Protein AF-A0A932G6D6-F1 (afdb_monomer)

Sequence (101 aa):
MIELLDPAMRVWRSRVAEHRESARPIPGLQQWTWRMTGGTHDQVRVEAGKVIWSAWHASPHLAGGATEQSFADFLDSGPPFSGVGEDVLASLLDAVLAQVG

Radius of gyration: 14.2 Å; Cα contacts (8 Å, |Δi|>4): 136; chains: 1; bounding box: 26×38×40 Å

Secondary structure (DSSP, 8-state):
------HHHHHHHHHHHHHTT------S--EEEEEEETTEEEEEEEETTEEEEEEEESSTT--PPEEEEEHHHHHHH--SSTT--HHHHHHHHHHHHHHH-

Solvent-accessible surface area (backbone atoms only — not comparable to full-atom values): 6152 Å² total; per-residue (Å²): 134,80,77,82,67,52,69,47,58,52,54,49,55,53,47,59,65,63,45,77,78,62,65,77,68,83,90,79,81,56,68,50,75,52,66,84,58,98,57,31,34,38,33,39,34,57,48,101,71,31,38,39,37,32,37,48,41,80,48,88,86,48,75,45,65,74,47,80,39,44,50,69,52,40,73,73,74,43,76,96,58,90,81,65,52,53,68,57,51,52,53,50,48,53,55,50,48,31,72,77,102

pLDDT: mean 70.02, std 13.54, range [37.72, 88.5]

Structure (mmCIF, N/CA/C/O backbone):
data_AF-A0A932G6D6-F1
#
_entry.id   AF-A0A932G6D6-F1
#
loop_
_atom_site.group_PDB
_atom_site.id
_atom_site.type_symbol
_atom_site.label_atom_id
_atom_site.label_alt_id
_atom_site.label_comp_id
_atom_site.label_asym_id
_atom_site.label_entity_id
_atom_site.label_seq_id
_atom_site.pdbx_PDB_ins_code
_atom_site.Cartn_x
_atom_site.Cartn_y
_atom_site.Cartn_z
_atom_site.occupancy
_atom_site.B_iso_or_equiv
_atom_site.auth_seq_id
_atom_site.auth_comp_id
_atom_site.auth_asym_id
_atom_site.auth_atom_id
_atom_site.pdbx_PDB_model_num
ATOM 1 N N . MET A 1 1 ? -9.228 -27.229 -3.787 1.00 37.72 1 MET A N 1
ATOM 2 C CA . MET A 1 1 ? -8.281 -26.454 -4.611 1.00 37.72 1 MET A CA 1
ATOM 3 C C . MET A 1 1 ? -7.759 -25.347 -3.715 1.00 37.72 1 MET A C 1
ATOM 5 O O . MET A 1 1 ? -8.512 -24.437 -3.411 1.00 37.72 1 MET A O 1
ATOM 9 N N . ILE A 1 2 ? -6.577 -25.532 -3.126 1.00 47.16 2 ILE A N 1
ATOM 10 C CA . ILE A 1 2 ? -5.986 -24.547 -2.211 1.00 47.16 2 ILE A CA 1
ATOM 11 C C . ILE A 1 2 ? -5.287 -23.537 -3.113 1.00 47.16 2 ILE A C 1
ATOM 13 O O . ILE A 1 2 ? -4.288 -23.883 -3.740 1.00 47.16 2 ILE A O 1
ATOM 17 N N . GLU A 1 3 ? -5.862 -22.343 -3.253 1.00 52.34 3 GLU A N 1
ATOM 18 C CA . GLU A 1 3 ? -5.202 -21.241 -3.949 1.00 52.34 3 GLU A CA 1
ATOM 19 C C . GLU A 1 3 ? -3.869 -20.974 -3.250 1.00 52.34 3 GLU A C 1
ATOM 21 O O . GLU A 1 3 ? -3.813 -20.701 -2.048 1.00 52.34 3 GLU A O 1
ATOM 26 N N . LEU A 1 4 ? -2.780 -21.153 -3.995 1.00 56.34 4 LEU A N 1
ATOM 27 C CA . LEU A 1 4 ? -1.420 -20.920 -3.536 1.00 56.34 4 LEU A CA 1
ATOM 28 C C . LEU A 1 4 ? -1.224 -19.404 -3.433 1.00 56.34 4 LEU A C 1
ATOM 30 O O . LEU A 1 4 ? -0.618 -18.787 -4.297 1.00 56.34 4 LEU A O 1
ATOM 34 N N . LEU A 1 5 ? -1.789 -18.800 -2.386 1.00 60.88 5 LEU A N 1
ATOM 35 C CA . LEU A 1 5 ? -1.560 -17.399 -2.057 1.00 60.88 5 LEU A CA 1
ATOM 36 C C . LEU A 1 5 ? -0.056 -17.178 -1.910 1.00 60.88 5 LEU A C 1
ATOM 38 O O . LEU A 1 5 ? 0.612 -17.929 -1.173 1.00 60.88 5 LEU A O 1
ATOM 42 N N . ASP A 1 6 ? 0.440 -16.149 -2.594 1.00 69.50 6 ASP A N 1
ATOM 43 C CA . ASP A 1 6 ? 1.802 -15.649 -2.481 1.00 69.50 6 ASP A CA 1
ATOM 44 C C . ASP A 1 6 ? 2.185 -15.512 -0.996 1.00 69.50 6 ASP A C 1
ATOM 46 O O . ASP A 1 6 ? 1.349 -15.104 -0.178 1.00 69.50 6 ASP A O 1
ATOM 50 N N . PRO A 1 7 ? 3.425 -15.853 -0.605 1.00 68.75 7 PRO A N 1
ATOM 51 C CA . PRO A 1 7 ? 3.863 -15.777 0.792 1.00 68.75 7 PRO A CA 1
ATOM 52 C C . PRO A 1 7 ? 3.623 -14.381 1.394 1.00 68.75 7 PRO A C 1
ATOM 54 O O . PRO A 1 7 ? 3.070 -14.276 2.490 1.00 68.75 7 PRO A O 1
ATOM 57 N N . ALA A 1 8 ? 3.851 -13.329 0.602 1.00 67.88 8 ALA A N 1
ATOM 58 C CA . ALA A 1 8 ? 3.556 -11.946 0.962 1.00 67.88 8 ALA A CA 1
ATOM 59 C C . ALA A 1 8 ? 2.077 -11.713 1.325 1.00 67.88 8 ALA A C 1
ATOM 61 O O . ALA A 1 8 ? 1.780 -11.085 2.339 1.00 67.88 8 ALA A O 1
ATOM 62 N N . MET A 1 9 ? 1.138 -12.271 0.553 1.00 70.75 9 MET A N 1
ATOM 63 C CA . MET A 1 9 ? -0.301 -12.143 0.818 1.00 70.75 9 MET A CA 1
ATOM 64 C C . MET A 1 9 ? -0.735 -12.898 2.077 1.00 70.75 9 MET A C 1
ATOM 66 O O . MET A 1 9 ? -1.648 -12.459 2.779 1.00 70.75 9 MET A O 1
ATOM 70 N N . ARG A 1 10 ? -0.075 -14.018 2.402 1.00 73.88 10 ARG A N 1
ATOM 71 C CA . ARG A 1 10 ? -0.321 -14.737 3.661 1.00 73.88 10 ARG A CA 1
ATOM 72 C C . ARG A 1 10 ? 0.138 -13.939 4.872 1.00 73.88 10 ARG A C 1
ATOM 74 O O . ARG A 1 10 ? -0.631 -13.803 5.819 1.00 73.88 10 ARG A O 1
ATOM 81 N N . VAL A 1 11 ? 1.355 -13.399 4.832 1.00 71.25 11 VAL A N 1
ATOM 82 C CA . VAL A 1 11 ? 1.893 -12.555 5.910 1.00 71.25 11 VAL A CA 1
ATOM 83 C C . VAL A 1 11 ? 1.027 -11.314 6.099 1.00 71.25 11 VAL A C 1
ATOM 85 O O . VAL A 1 11 ? 0.677 -10.969 7.227 1.00 71.25 11 VAL A O 1
ATOM 88 N N . TRP A 1 12 ? 0.627 -10.686 4.993 1.00 76.62 12 TRP A N 1
ATOM 89 C CA . TRP A 1 12 ? -0.251 -9.526 5.005 1.00 76.62 12 TRP A CA 1
ATOM 90 C C . TRP A 1 12 ? -1.596 -9.833 5.679 1.00 76.62 12 TRP A C 1
ATOM 92 O O . TRP A 1 12 ? -1.957 -9.149 6.633 1.00 76.62 12 TRP A O 1
ATOM 102 N N . ARG A 1 13 ? -2.287 -10.917 5.294 1.00 73.44 13 ARG A N 1
ATOM 103 C CA . ARG A 1 13 ? -3.562 -11.307 5.929 1.00 73.44 13 ARG A CA 1
ATOM 104 C C . ARG A 1 13 ? -3.436 -11.573 7.429 1.00 73.44 13 ARG A C 1
ATOM 106 O O . ARG A 1 13 ? -4.297 -11.132 8.187 1.00 73.44 13 ARG A O 1
ATOM 113 N N . SER A 1 14 ? -2.388 -12.277 7.861 1.00 73.44 14 SER A N 1
ATOM 114 C CA . SER A 1 14 ? -2.160 -12.537 9.289 1.00 73.44 14 SER A CA 1
ATOM 115 C C . SER A 1 14 ? -1.953 -11.240 10.069 1.00 73.44 14 SER A C 1
ATOM 117 O O . SER A 1 14 ? -2.590 -11.033 11.097 1.00 73.44 14 SER A O 1
ATOM 119 N N . ARG A 1 15 ? -1.145 -10.317 9.538 1.00 70.19 15 ARG A N 1
ATOM 120 C CA . ARG A 1 15 ? -0.876 -9.036 10.198 1.00 70.19 15 ARG A CA 1
ATOM 121 C C . ARG A 1 15 ? -2.079 -8.102 10.236 1.00 70.19 15 ARG A C 1
ATOM 123 O O . ARG A 1 15 ? -2.247 -7.413 11.233 1.00 70.19 15 ARG A O 1
ATOM 130 N N . VAL A 1 16 ? -2.924 -8.078 9.199 1.00 68.31 16 VAL A N 1
ATOM 131 C CA . VAL A 1 16 ? -4.189 -7.312 9.218 1.00 68.31 16 VAL A CA 1
ATOM 132 C C . VAL A 1 16 ? -5.075 -7.792 10.373 1.00 68.31 16 VAL A C 1
ATOM 134 O O . VAL A 1 16 ? -5.693 -6.979 11.059 1.00 68.31 16 VAL A O 1
ATOM 137 N N . ALA A 1 17 ? -5.114 -9.108 10.612 1.00 66.81 17 ALA A N 1
ATOM 138 C CA . ALA A 1 17 ? -5.865 -9.688 11.719 1.00 66.81 17 ALA A CA 1
ATOM 139 C C . ALA A 1 17 ? -5.260 -9.328 13.089 1.00 66.81 17 ALA A C 1
ATOM 141 O O . ALA A 1 17 ? -6.009 -8.936 13.979 1.00 66.81 17 ALA A O 1
ATOM 142 N N . GLU A 1 18 ? -3.932 -9.402 13.246 1.00 63.59 18 GLU A N 1
ATOM 143 C CA . GLU A 1 18 ? -3.232 -9.086 14.505 1.00 63.59 18 GLU A CA 1
ATOM 144 C C . GLU A 1 18 ? -3.265 -7.587 14.860 1.00 63.59 18 GLU A C 1
ATOM 146 O O . GLU A 1 18 ? -3.458 -7.216 16.017 1.00 63.59 18 GLU A O 1
ATOM 151 N N . HIS A 1 19 ? -3.113 -6.695 13.879 1.00 54.06 19 HIS A N 1
ATOM 152 C CA . HIS A 1 19 ? -3.045 -5.253 14.139 1.00 54.06 19 HIS A CA 1
ATOM 153 C C . HIS A 1 19 ? -4.384 -4.592 14.459 1.00 54.06 19 HIS A C 1
ATOM 155 O O . HIS A 1 19 ? -4.394 -3.468 14.968 1.00 54.06 19 HIS A O 1
ATOM 161 N N . ARG A 1 20 ? -5.513 -5.264 14.205 1.00 52.06 20 ARG A N 1
ATOM 162 C CA . ARG A 1 20 ? -6.844 -4.762 14.578 1.00 52.06 20 ARG A CA 1
ATOM 163 C C . ARG A 1 20 ? -6.946 -4.439 16.079 1.00 52.06 20 ARG A C 1
ATOM 165 O O . ARG A 1 20 ? -7.827 -3.683 16.478 1.00 52.06 20 ARG A O 1
ATOM 172 N N . GLU A 1 21 ? -6.040 -4.976 16.896 1.00 46.69 21 GLU A N 1
ATOM 173 C CA . GLU A 1 21 ? -6.035 -4.834 18.351 1.00 46.69 21 GLU A CA 1
ATOM 174 C C . GLU A 1 21 ? -4.981 -3.849 18.894 1.00 46.69 21 GLU A C 1
ATOM 176 O O . GLU A 1 21 ? -4.945 -3.602 20.100 1.00 46.69 21 GLU A O 1
ATOM 181 N N . SER A 1 22 ? -4.121 -3.244 18.065 1.00 39.06 22 SER A N 1
ATOM 182 C CA . SER A 1 22 ? -3.087 -2.311 18.546 1.00 39.06 22 SER A CA 1
ATOM 183 C C . SER A 1 22 ? -2.583 -1.373 17.448 1.00 39.06 22 SER A C 1
ATOM 185 O O . SER A 1 22 ? -1.779 -1.769 16.606 1.00 39.06 22 SER A O 1
ATOM 187 N N . ALA A 1 23 ? -2.984 -0.101 17.489 1.00 38.72 23 ALA A N 1
ATOM 188 C CA . ALA A 1 23 ? -2.333 0.946 16.705 1.00 38.72 23 ALA A CA 1
ATOM 189 C C . ALA A 1 23 ? -2.253 2.258 17.502 1.00 38.72 23 ALA A C 1
ATOM 191 O O . ALA A 1 23 ? -3.253 2.766 18.008 1.00 38.72 23 ALA A O 1
ATOM 192 N N . ARG A 1 24 ? -1.035 2.799 17.624 1.00 37.88 24 ARG A N 1
ATOM 193 C CA . ARG A 1 24 ? -0.767 4.210 17.939 1.00 37.88 24 ARG A CA 1
ATOM 194 C C . ARG A 1 24 ? 0.147 4.778 16.840 1.00 37.88 24 ARG A C 1
ATOM 196 O O . ARG A 1 24 ? 1.067 4.071 16.434 1.00 37.88 24 ARG A O 1
ATOM 203 N N . PRO A 1 25 ? -0.069 6.021 16.379 1.00 41.03 25 PRO A N 1
ATOM 204 C CA . P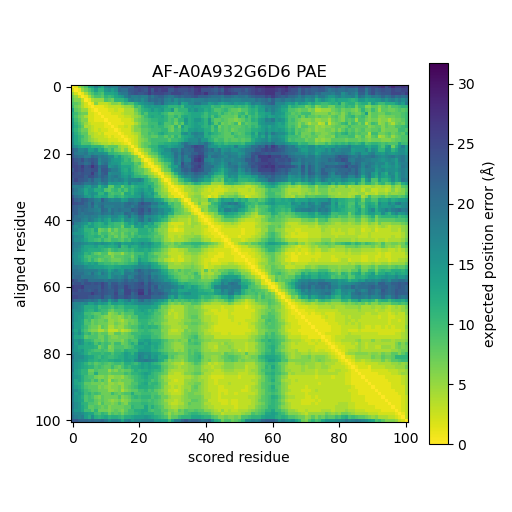RO A 1 25 ? 0.548 6.543 15.155 1.00 41.03 25 PRO A CA 1
ATOM 205 C C . PRO A 1 25 ? 2.009 7.006 15.300 1.00 41.03 25 PRO A C 1
ATOM 207 O O . PRO A 1 25 ? 2.399 7.547 16.336 1.00 41.03 25 PRO A O 1
ATOM 210 N N . ILE A 1 26 ? 2.775 6.904 14.201 1.00 42.88 26 ILE A N 1
ATOM 211 C CA . ILE A 1 26 ? 4.040 7.629 13.962 1.00 42.88 26 ILE A CA 1
ATOM 212 C C . ILE A 1 26 ? 3.884 8.503 12.698 1.00 42.88 26 ILE A C 1
ATOM 214 O O . ILE A 1 26 ? 3.639 7.959 11.621 1.00 42.88 26 ILE A O 1
ATOM 218 N N . PRO A 1 27 ? 4.031 9.840 12.777 1.00 40.44 27 PRO A N 1
ATOM 219 C CA . PRO A 1 27 ? 3.947 10.718 11.609 1.00 40.44 27 PRO A CA 1
ATOM 220 C C . PRO A 1 27 ? 5.302 10.947 10.915 1.00 40.44 27 PRO A C 1
ATOM 222 O O . PRO A 1 27 ? 6.300 11.238 11.573 1.00 40.44 27 PRO A O 1
ATOM 225 N N . GLY A 1 28 ? 5.302 10.928 9.574 1.00 50.31 28 GLY A N 1
ATOM 226 C CA . GLY A 1 28 ? 6.365 11.523 8.749 1.00 50.31 28 GLY A CA 1
ATOM 227 C C . GLY A 1 28 ? 6.767 10.710 7.515 1.00 50.31 28 GLY A C 1
ATOM 228 O O . GLY A 1 28 ? 7.741 9.975 7.570 1.00 50.31 28 GLY A O 1
ATOM 229 N N . LEU A 1 29 ? 6.023 10.884 6.414 1.00 54.72 29 LEU A N 1
ATOM 230 C CA . LEU A 1 29 ? 6.294 10.431 5.036 1.00 54.72 29 LEU A CA 1
ATOM 231 C C . LEU A 1 29 ? 6.843 8.996 4.886 1.00 54.72 29 LEU A C 1
ATOM 233 O O . LEU A 1 29 ? 8.048 8.761 4.843 1.00 54.72 29 LEU A O 1
ATOM 237 N N . GLN A 1 30 ? 5.941 8.031 4.722 1.00 71.56 30 GLN A N 1
ATOM 238 C CA . GLN A 1 30 ? 6.319 6.634 4.536 1.00 71.56 30 GLN A CA 1
ATOM 239 C C . GLN A 1 30 ? 6.317 6.289 3.041 1.00 71.56 30 GLN A C 1
ATOM 241 O O . GLN A 1 30 ? 5.262 6.188 2.411 1.00 71.56 30 GLN A O 1
ATOM 246 N N . GLN A 1 31 ? 7.520 6.178 2.474 1.00 76.25 31 GLN A N 1
ATOM 247 C CA . GLN A 1 31 ? 7.773 5.818 1.081 1.00 76.25 31 GLN A CA 1
ATOM 248 C C . GLN A 1 31 ? 8.710 4.611 1.028 1.00 76.25 31 GLN A C 1
ATOM 250 O O . GLN A 1 31 ? 9.748 4.600 1.687 1.00 76.25 31 GLN A O 1
ATOM 255 N N . TRP A 1 32 ? 8.383 3.637 0.184 1.00 79.25 32 TRP A N 1
ATOM 256 C CA . TRP A 1 32 ? 9.223 2.478 -0.089 1.00 79.25 32 TRP A CA 1
ATOM 257 C C . TRP A 1 32 ? 9.436 2.340 -1.582 1.00 79.25 32 TRP A C 1
ATOM 259 O O . TRP A 1 32 ? 8.556 2.662 -2.380 1.00 79.25 32 TRP A O 1
ATOM 269 N N . THR A 1 33 ? 10.601 1.828 -1.949 1.00 75.62 33 THR A N 1
ATOM 270 C CA . THR A 1 33 ? 10.971 1.561 -3.334 1.00 75.62 33 THR A CA 1
ATOM 271 C C . THR A 1 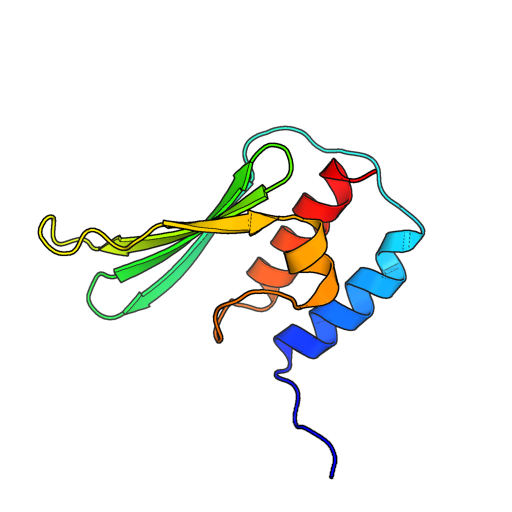33 ? 11.541 0.151 -3.407 1.00 75.62 33 THR A C 1
ATOM 273 O O . THR A 1 33 ? 12.392 -0.211 -2.595 1.00 75.62 33 THR A O 1
ATOM 276 N N . TRP A 1 34 ? 11.064 -0.665 -4.341 1.00 71.25 34 TRP A N 1
ATOM 277 C CA . TRP A 1 34 ? 11.537 -2.033 -4.555 1.00 71.25 34 TRP A CA 1
ATOM 278 C C . TRP A 1 34 ? 11.561 -2.354 -6.050 1.00 71.25 34 TRP A C 1
ATOM 280 O O . TRP A 1 34 ? 11.016 -1.614 -6.857 1.00 71.25 34 TRP A O 1
ATOM 290 N N . ARG A 1 35 ? 12.234 -3.457 -6.403 1.00 61.31 35 ARG A N 1
ATOM 291 C CA . ARG A 1 35 ? 12.553 -3.882 -7.779 1.00 61.31 35 ARG A CA 1
ATOM 292 C C . ARG A 1 35 ? 13.304 -2.832 -8.606 1.00 61.31 35 ARG A C 1
ATOM 294 O O . ARG A 1 35 ? 12.755 -1.836 -9.044 1.00 61.31 35 ARG A O 1
ATOM 301 N N . MET A 1 36 ? 14.560 -3.142 -8.927 1.00 56.72 36 MET A N 1
ATOM 302 C CA . MET A 1 36 ? 15.238 -2.567 -10.090 1.00 56.72 36 MET A CA 1
ATOM 303 C C . MET A 1 36 ? 15.108 -3.549 -11.246 1.00 56.72 36 MET A C 1
ATOM 305 O O . MET A 1 36 ? 15.686 -4.634 -11.209 1.00 56.72 36 MET A O 1
ATOM 309 N N . THR A 1 37 ? 14.372 -3.200 -12.294 1.00 56.12 37 THR A N 1
ATOM 310 C CA . THR A 1 37 ? 14.436 -3.949 -13.558 1.00 56.12 37 THR A CA 1
ATOM 311 C C . THR A 1 37 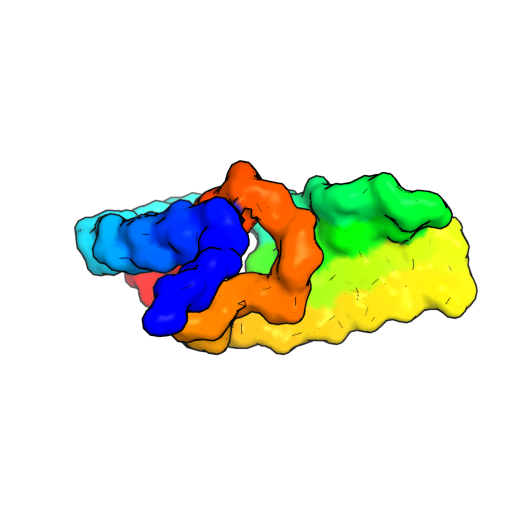? 14.599 -2.967 -14.707 1.00 56.12 37 THR A C 1
ATOM 313 O O . THR A 1 37 ? 13.743 -2.118 -14.938 1.00 56.12 37 THR A O 1
ATOM 316 N N . GLY A 1 38 ?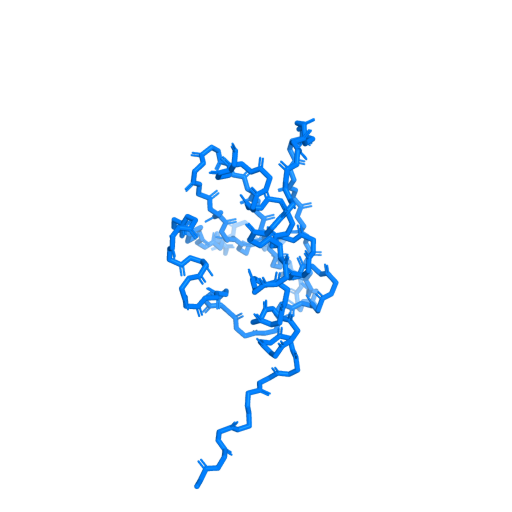 15.745 -3.034 -15.393 1.00 59.22 38 GLY A N 1
ATOM 317 C CA . GLY A 1 38 ? 16.025 -2.212 -16.577 1.00 59.22 38 GLY A CA 1
ATOM 318 C C . GLY A 1 38 ? 16.025 -0.692 -16.349 1.00 59.22 38 GLY A C 1
ATOM 319 O O . GLY A 1 38 ? 15.811 0.051 -17.299 1.00 59.22 38 GLY A O 1
ATOM 320 N N . GLY A 1 39 ? 16.234 -0.218 -15.113 1.00 61.12 39 GLY A N 1
ATOM 321 C CA . GLY A 1 39 ? 16.149 1.210 -14.763 1.00 61.12 39 GLY A CA 1
ATOM 322 C C . GLY A 1 39 ? 14.761 1.679 -14.302 1.00 61.12 39 GLY A C 1
ATOM 323 O O . GLY A 1 39 ? 14.588 2.870 -14.036 1.00 61.12 39 GLY A O 1
ATOM 324 N N . THR A 1 40 ? 13.800 0.761 -14.168 1.00 63.94 40 THR A N 1
ATOM 325 C CA . THR A 1 40 ? 12.513 0.988 -13.492 1.00 63.94 40 THR A CA 1
ATOM 326 C C . THR A 1 40 ? 12.641 0.684 -12.008 1.00 63.94 40 THR A C 1
ATOM 328 O O . THR A 1 40 ? 13.240 -0.332 -11.656 1.00 63.94 40 THR A O 1
ATOM 331 N N . HIS A 1 41 ? 12.060 1.541 -11.178 1.00 72.62 41 HIS A N 1
ATOM 332 C CA . HIS A 1 41 ? 11.895 1.386 -9.742 1.00 72.62 41 HIS A CA 1
ATOM 333 C C . HIS A 1 41 ? 10.401 1.388 -9.420 1.00 72.62 41 HIS A C 1
ATOM 335 O O . HIS A 1 41 ? 9.725 2.365 -9.732 1.00 72.62 41 HIS A O 1
ATOM 341 N N . ASP A 1 42 ? 9.882 0.344 -8.781 1.00 77.06 42 ASP A N 1
ATO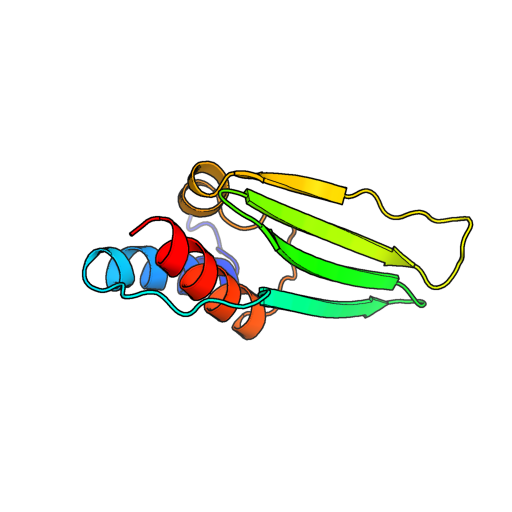M 342 C CA . ASP A 1 42 ? 8.534 0.394 -8.217 1.00 77.06 42 ASP A CA 1
ATOM 343 C C . ASP A 1 42 ? 8.582 1.133 -6.880 1.00 77.06 42 ASP A C 1
ATOM 345 O O . ASP A 1 42 ? 9.494 0.953 -6.075 1.00 77.06 42 ASP A O 1
ATOM 349 N N . GLN A 1 43 ? 7.611 2.001 -6.642 1.00 79.56 43 GLN A N 1
ATOM 350 C CA . GLN A 1 43 ? 7.520 2.844 -5.463 1.00 79.56 43 GLN A CA 1
ATOM 351 C C . GLN A 1 43 ? 6.097 2.814 -4.911 1.00 79.56 43 GLN A C 1
ATOM 353 O O . GLN A 1 43 ? 5.117 2.793 -5.653 1.00 79.56 43 GLN A O 1
ATOM 358 N N . VAL A 1 44 ? 5.984 2.883 -3.590 1.00 83.69 44 VAL A N 1
ATOM 359 C CA . VAL A 1 44 ? 4.730 3.133 -2.888 1.00 83.69 44 VAL A CA 1
ATOM 360 C C . VAL A 1 44 ? 4.941 4.220 -1.857 1.00 83.69 44 VAL A C 1
ATOM 362 O O . VAL A 1 44 ? 5.984 4.281 -1.209 1.00 83.69 44 VAL A O 1
ATOM 365 N N . ARG A 1 45 ? 3.955 5.093 -1.708 1.00 85.31 45 ARG A N 1
ATOM 366 C CA . ARG A 1 45 ? 3.899 6.077 -0.629 1.00 85.31 45 ARG A CA 1
ATOM 367 C C . ARG A 1 45 ? 2.527 6.053 0.010 1.00 85.31 45 ARG A C 1
ATOM 369 O O . ARG A 1 45 ? 1.525 5.839 -0.667 1.00 85.31 45 ARG A O 1
ATOM 376 N N . VAL A 1 46 ? 2.491 6.317 1.303 1.00 84.19 46 VAL A N 1
ATOM 377 C CA . VAL A 1 46 ? 1.241 6.516 2.029 1.00 84.19 46 VAL A CA 1
ATOM 378 C C . VAL A 1 46 ? 1.004 8.013 2.176 1.00 84.19 46 VAL A C 1
ATOM 380 O O . VAL A 1 46 ? 1.853 8.742 2.687 1.00 84.19 46 VAL A O 1
ATOM 383 N N . GLU A 1 47 ? -0.155 8.468 1.719 1.00 80.56 47 GLU A N 1
ATOM 384 C CA . GLU A 1 47 ? -0.652 9.830 1.894 1.00 80.56 47 GLU A CA 1
ATOM 385 C C . GLU A 1 47 ? -2.006 9.788 2.595 1.00 80.56 47 GLU A C 1
ATOM 387 O O . GLU A 1 47 ? -2.690 8.783 2.504 1.00 80.56 47 GLU A O 1
ATOM 392 N N . ALA A 1 48 ? -2.403 10.860 3.283 1.00 73.38 48 ALA A N 1
ATOM 393 C CA . ALA A 1 48 ? -3.622 10.942 4.098 1.00 73.38 48 ALA A CA 1
ATOM 394 C C . ALA A 1 48 ? -4.840 10.163 3.531 1.00 73.38 48 ALA A C 1
ATOM 396 O O . ALA A 1 48 ? -5.587 10.679 2.699 1.00 73.38 48 ALA A O 1
ATOM 397 N N . GLY A 1 49 ? -5.041 8.922 3.996 1.00 75.81 49 GLY A N 1
ATOM 398 C CA . GLY A 1 49 ? -6.156 8.045 3.602 1.00 75.81 49 GLY A CA 1
ATOM 399 C C . GLY A 1 49 ? -5.954 7.165 2.353 1.00 75.81 49 GLY A C 1
ATOM 400 O O . GLY A 1 49 ? -6.858 6.400 1.999 1.00 75.81 49 GLY A O 1
ATOM 401 N N . LYS A 1 50 ? -4.811 7.254 1.665 1.00 84.69 50 LYS A N 1
ATOM 402 C CA . LYS A 1 50 ? -4.525 6.554 0.406 1.00 84.69 50 LYS A CA 1
ATOM 403 C C . LYS A 1 50 ? -3.087 6.046 0.282 1.00 84.69 50 LYS A C 1
ATOM 405 O O . LYS A 1 50 ? -2.120 6.664 0.717 1.00 84.69 50 LYS A O 1
ATOM 410 N N . VAL A 1 51 ? -2.949 4.907 -0.374 1.00 87.00 51 VAL A N 1
ATOM 411 C CA . VAL A 1 51 ? -1.691 4.331 -0.835 1.00 87.00 51 VAL A CA 1
ATOM 412 C C . VAL A 1 51 ? -1.511 4.716 -2.300 1.00 87.00 51 VAL A C 1
ATOM 414 O O . VAL A 1 51 ? -2.372 4.439 -3.129 1.00 87.00 51 VAL A O 1
ATOM 417 N N . ILE A 1 52 ? -0.409 5.379 -2.631 1.00 86.56 52 ILE A N 1
ATOM 418 C CA . ILE A 1 52 ? -0.064 5.733 -4.008 1.00 86.56 52 ILE A CA 1
ATOM 419 C C . ILE A 1 52 ? 1.046 4.808 -4.473 1.00 86.56 52 ILE A C 1
ATOM 421 O O . ILE A 1 52 ? 2.163 4.861 -3.958 1.00 86.56 52 ILE A O 1
ATOM 425 N N . TRP A 1 53 ? 0.734 3.990 -5.464 1.00 85.75 53 TRP A N 1
AT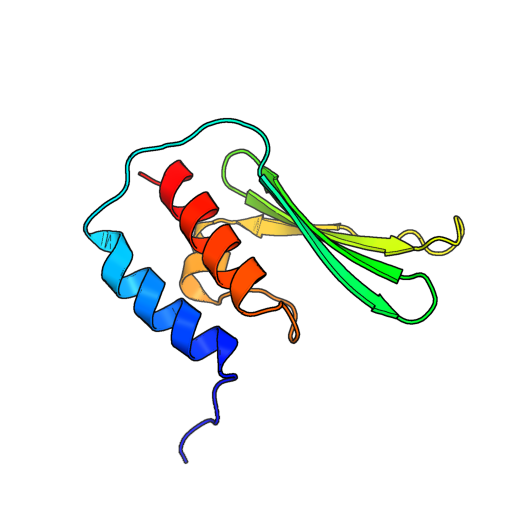OM 426 C CA . TRP A 1 53 ? 1.664 3.106 -6.146 1.00 85.75 53 TRP A CA 1
ATOM 427 C C . TRP A 1 53 ? 2.167 3.789 -7.409 1.00 85.75 53 TRP A C 1
ATOM 429 O O . TRP A 1 53 ? 1.375 4.346 -8.159 1.00 85.75 53 TRP A O 1
ATOM 439 N N . SER A 1 54 ? 3.459 3.761 -7.683 1.00 80.38 54 SER A N 1
ATOM 440 C CA . SER A 1 54 ? 4.034 4.435 -8.848 1.00 80.38 54 SER A CA 1
ATOM 441 C C . SER A 1 54 ? 5.288 3.720 -9.307 1.00 80.38 54 SER A C 1
ATOM 443 O O . SER A 1 54 ? 6.096 3.327 -8.477 1.00 80.38 54 SER A O 1
ATOM 445 N N . ALA A 1 55 ? 5.494 3.616 -10.615 1.00 74.69 55 ALA A N 1
ATOM 446 C CA . ALA A 1 55 ? 6.767 3.174 -11.168 1.00 74.69 55 ALA A CA 1
ATOM 447 C C . ALA A 1 55 ? 7.580 4.397 -11.608 1.00 74.69 55 ALA A C 1
ATOM 449 O O . ALA A 1 55 ? 7.1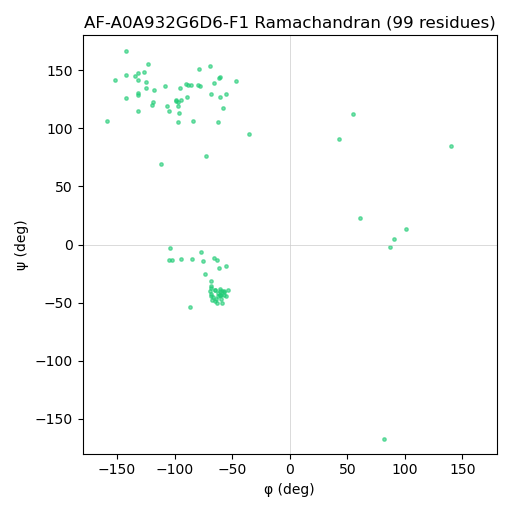27 5.209 -12.411 1.00 74.69 55 ALA A O 1
ATOM 450 N N . TRP A 1 56 ? 8.791 4.548 -11.094 1.00 67.19 56 TRP A N 1
ATOM 451 C CA . TRP A 1 56 ? 9.741 5.539 -11.570 1.00 67.19 56 TRP A CA 1
ATOM 452 C C . TRP A 1 56 ? 10.661 4.903 -12.609 1.00 67.19 56 TRP A C 1
ATOM 454 O O . TRP A 1 56 ? 11.320 3.906 -12.332 1.00 67.19 56 TRP A O 1
ATOM 464 N N . HIS A 1 57 ? 10.736 5.480 -13.805 1.00 65.75 57 HIS A N 1
ATOM 465 C CA . HIS A 1 57 ? 11.655 5.030 -14.847 1.00 65.75 57 HIS A CA 1
ATOM 466 C C . HIS A 1 57 ? 12.782 6.050 -15.006 1.00 65.75 57 HIS A C 1
ATOM 468 O O . HIS A 1 57 ? 12.531 7.251 -15.101 1.00 65.75 57 HIS A O 1
ATOM 474 N N . ALA A 1 58 ? 14.025 5.580 -15.126 1.00 59.88 58 ALA A N 1
ATOM 475 C CA . ALA A 1 58 ? 15.173 6.448 -15.408 1.00 59.88 58 ALA A CA 1
ATOM 476 C C . ALA A 1 58 ? 15.084 7.152 -16.781 1.00 59.88 58 ALA A C 1
ATOM 478 O O . ALA A 1 58 ? 15.831 8.089 -17.059 1.00 59.88 58 ALA A O 1
ATOM 479 N N . SER A 1 59 ? 14.173 6.706 -17.652 1.00 57.69 59 SER A N 1
ATOM 480 C CA . SER A 1 59 ? 13.921 7.305 -18.962 1.00 57.69 59 SER A CA 1
ATOM 481 C C . SER A 1 59 ? 12.730 8.268 -18.878 1.00 57.69 59 SER A C 1
ATOM 483 O O . SER A 1 59 ? 11.617 7.811 -18.623 1.00 57.69 59 SER A O 1
ATOM 485 N N . PRO A 1 60 ? 12.901 9.570 -19.175 1.00 55.97 60 PRO A N 1
ATOM 486 C CA . PRO A 1 60 ? 11.845 10.582 -19.030 1.00 55.97 60 PRO A CA 1
ATOM 487 C C . PRO A 1 60 ? 10.649 10.388 -19.979 1.00 55.97 60 PRO A C 1
ATOM 489 O O . PRO A 1 60 ? 9.616 11.028 -19.811 1.00 55.97 60 PRO A O 1
ATOM 492 N N . HIS A 1 61 ? 10.771 9.507 -20.975 1.00 55.03 61 HIS A N 1
ATOM 493 C CA . HIS A 1 61 ? 9.698 9.163 -21.914 1.00 55.03 61 HIS A CA 1
ATOM 494 C C . HIS A 1 61 ? 8.757 8.068 -21.400 1.00 55.03 61 HIS A C 1
ATOM 496 O O . HIS A 1 61 ? 7.701 7.845 -21.984 1.00 55.03 61 HIS A O 1
ATOM 502 N N . LEU A 1 62 ? 9.135 7.390 -20.318 1.00 54.72 62 LEU A N 1
ATOM 503 C CA . LEU A 1 62 ? 8.354 6.340 -19.680 1.00 54.72 62 LEU A CA 1
ATOM 504 C C . LEU A 1 62 ? 7.907 6.874 -18.322 1.00 54.72 62 LEU A C 1
ATOM 506 O O . LEU A 1 62 ? 8.402 6.465 -17.277 1.00 54.72 62 LEU A O 1
ATOM 510 N N . ALA A 1 63 ? 7.009 7.859 -18.339 1.00 50.50 63 ALA A N 1
ATOM 511 C CA . ALA A 1 63 ? 6.322 8.267 -17.124 1.00 50.50 63 ALA A CA 1
ATOM 512 C C . ALA A 1 63 ? 5.505 7.063 -16.634 1.00 50.50 63 ALA A C 1
ATOM 514 O O . ALA A 1 63 ? 4.500 6.699 -17.246 1.00 50.50 63 ALA A O 1
ATOM 515 N N . GLY A 1 64 ? 5.971 6.397 -15.578 1.00 58.12 64 GLY A N 1
ATOM 516 C CA . GLY A 1 64 ? 5.201 5.333 -14.954 1.00 58.12 64 GLY A CA 1
ATOM 517 C C . GLY A 1 64 ? 3.981 5.938 -14.272 1.00 58.12 64 GLY A C 1
ATOM 518 O O . GLY A 1 64 ? 4.075 6.938 -13.559 1.00 58.12 64 GLY A O 1
ATOM 519 N N . GLY A 1 65 ? 2.812 5.371 -14.562 1.00 69.44 65 GLY A N 1
ATOM 520 C CA . GLY A 1 65 ? 1.553 5.831 -13.992 1.00 69.44 65 GLY A CA 1
ATOM 521 C C . GLY A 1 65 ? 1.554 5.695 -12.471 1.00 69.44 65 GLY A C 1
ATOM 522 O O . GLY A 1 65 ? 2.089 4.728 -11.926 1.00 69.44 65 GLY A O 1
ATOM 523 N N . ALA A 1 66 ? 0.939 6.663 -11.794 1.00 78.94 66 ALA A N 1
ATOM 524 C CA . ALA A 1 66 ? 0.588 6.531 -10.390 1.00 78.94 66 ALA A CA 1
ATOM 525 C C . ALA A 1 66 ? -0.814 5.915 -10.288 1.00 78.94 66 ALA A C 1
ATOM 527 O O . ALA A 1 66 ? -1.755 6.403 -10.912 1.00 78.94 66 ALA A O 1
ATOM 528 N N . THR A 1 67 ? -0.947 4.841 -9.519 1.00 84.94 67 THR A N 1
ATOM 529 C CA . THR A 1 67 ? -2.222 4.216 -9.166 1.00 84.94 67 THR A CA 1
ATOM 530 C C . THR A 1 67 ? -2.525 4.546 -7.715 1.00 84.94 67 THR A C 1
ATOM 532 O O . THR A 1 67 ? -1.757 4.199 -6.819 1.00 84.94 67 THR A O 1
ATOM 535 N N . GLU A 1 68 ? -3.640 5.228 -7.480 1.00 87.81 68 GLU A N 1
ATOM 536 C CA . GLU A 1 68 ? -4.122 5.484 -6.127 1.00 87.81 68 GLU A CA 1
ATOM 537 C C . GLU A 1 68 ? -4.973 4.304 -5.651 1.00 87.81 68 GLU A C 1
ATOM 539 O O . GLU A 1 68 ? -5.809 3.792 -6.393 1.00 87.81 68 GLU A O 1
ATOM 544 N N . GLN A 1 69 ? -4.784 3.897 -4.403 1.00 88.50 69 GLN A N 1
ATOM 545 C CA . GLN A 1 69 ? -5.569 2.870 -3.735 1.00 88.50 69 GLN A CA 1
ATOM 546 C C . GLN A 1 69 ? -5.987 3.391 -2.361 1.00 88.50 69 GLN A C 1
ATOM 548 O O . GLN A 1 69 ? -5.160 3.875 -1.592 1.00 88.50 69 GLN A O 1
ATOM 553 N N . SER A 1 70 ? -7.270 3.328 -2.022 1.00 86.75 70 SER A N 1
ATOM 554 C CA . SER A 1 70 ? -7.731 3.733 -0.689 1.00 86.75 70 SER A CA 1
ATOM 555 C C . SER A 1 70 ? -7.255 2.749 0.382 1.00 86.75 70 SER A C 1
ATOM 557 O O . SER A 1 70 ? -7.089 1.566 0.103 1.00 86.75 70 SER A O 1
ATOM 559 N N . PHE A 1 71 ? -7.110 3.197 1.633 1.00 85.06 71 PHE A N 1
ATOM 560 C CA . PHE A 1 71 ? -6.750 2.291 2.735 1.00 85.06 71 PHE A CA 1
ATOM 561 C C . PHE A 1 71 ? -7.726 1.131 2.906 1.00 85.06 71 PHE A C 1
ATOM 563 O O . PHE A 1 71 ? -7.290 0.012 3.134 1.00 85.06 71 PHE A O 1
ATOM 570 N N . ALA A 1 72 ? -9.028 1.379 2.755 1.00 84.12 72 ALA A N 1
ATOM 571 C CA . ALA A 1 72 ? -10.036 0.327 2.838 1.00 84.12 72 ALA A CA 1
ATOM 572 C C . ALA A 1 72 ? -9.833 -0.753 1.763 1.00 84.12 72 ALA A C 1
ATOM 574 O O . ALA A 1 72 ? -9.888 -1.935 2.075 1.00 84.12 72 ALA A O 1
ATOM 575 N N . ASP A 1 73 ? -9.543 -0.342 0.528 1.00 86.25 73 ASP A N 1
ATOM 576 C CA . ASP A 1 73 ? -9.291 -1.253 -0.591 1.00 86.25 73 ASP A CA 1
ATOM 577 C C . ASP A 1 73 ? -7.981 -2.026 -0.394 1.00 86.25 73 ASP A C 1
ATOM 579 O O . ASP A 1 73 ? -7.947 -3.246 -0.533 1.00 86.25 73 ASP A O 1
ATOM 583 N N . PHE A 1 74 ? -6.926 -1.339 0.057 1.00 86.75 74 PHE A N 1
ATOM 584 C CA . PHE A 1 74 ? -5.668 -1.986 0.412 1.00 86.75 74 PHE A CA 1
ATOM 585 C C . PHE A 1 74 ? -5.845 -3.000 1.544 1.00 86.75 74 PHE A C 1
ATOM 587 O O . PHE A 1 74 ? -5.239 -4.058 1.473 1.00 86.75 74 PHE A O 1
ATOM 594 N N . LEU A 1 75 ? -6.657 -2.703 2.567 1.00 82.88 75 LEU A N 1
ATOM 595 C CA . LEU A 1 75 ? -6.931 -3.592 3.704 1.00 82.88 75 LEU A CA 1
ATOM 596 C C . LEU A 1 75 ? -7.849 -4.774 3.353 1.00 82.88 75 LEU A C 1
ATOM 598 O O . LEU A 1 75 ? -7.795 -5.800 4.027 1.00 82.88 75 LEU A O 1
ATOM 602 N N . ASP A 1 76 ? -8.684 -4.633 2.326 1.00 83.88 76 ASP A N 1
ATOM 6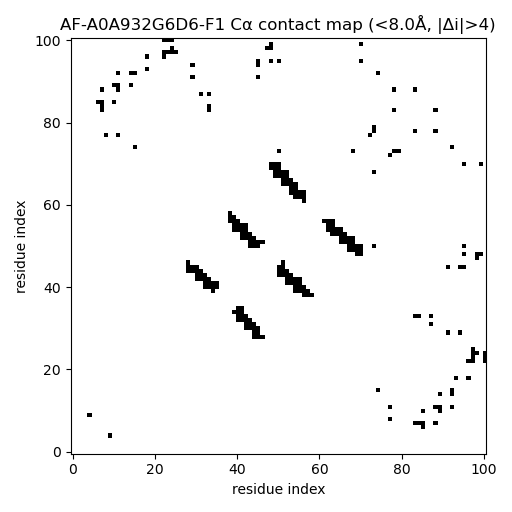03 C CA . ASP A 1 76 ? -9.596 -5.674 1.847 1.00 83.88 76 ASP A CA 1
ATOM 604 C C . ASP A 1 76 ? -8.914 -6.614 0.841 1.00 83.88 76 ASP A C 1
ATOM 606 O O . ASP A 1 76 ? -8.867 -7.834 1.033 1.00 83.88 76 ASP A O 1
ATOM 610 N N . SER A 1 77 ? -8.336 -6.031 -0.207 1.00 82.06 77 SER A N 1
ATOM 611 C CA . SER A 1 77 ? -7.839 -6.740 -1.386 1.00 82.06 77 SER A CA 1
ATOM 612 C C . SER A 1 77 ? -6.310 -6.855 -1.436 1.00 82.06 77 SER A C 1
ATOM 614 O O . SER A 1 77 ? -5.783 -7.677 -2.188 1.00 82.06 77 SER A O 1
ATOM 616 N N . GLY A 1 78 ? -5.584 -6.108 -0.598 1.00 83.38 78 GLY A N 1
ATOM 617 C CA . GLY A 1 78 ? -4.122 -6.109 -0.569 1.00 83.38 78 GLY A CA 1
ATOM 618 C C . GLY A 1 78 ? -3.493 -5.210 -1.646 1.00 83.38 78 GLY A C 1
ATOM 619 O O . GLY A 1 78 ? -4.170 -4.377 -2.253 1.00 83.38 78 GLY A O 1
ATOM 620 N N . PRO A 1 79 ? -2.174 -5.330 -1.885 1.00 82.88 79 PRO A N 1
ATOM 621 C CA . PRO A 1 79 ? -1.489 -4.558 -2.914 1.00 82.88 79 PRO A CA 1
ATOM 622 C C . PRO A 1 79 ? -1.980 -4.959 -4.319 1.00 82.88 79 PRO A C 1
ATOM 624 O O . PRO A 1 79 ? -2.089 -6.150 -4.609 1.00 82.88 79 PRO A O 1
ATOM 627 N N . PRO A 1 80 ? -2.192 -4.002 -5.239 1.00 78.62 80 PRO A N 1
ATOM 628 C CA . PRO A 1 80 ? -2.698 -4.281 -6.583 1.00 78.62 80 PRO A CA 1
ATOM 629 C C . PRO A 1 80 ? -1.625 -4.862 -7.520 1.00 78.62 80 PRO A C 1
ATOM 631 O O . PRO A 1 80 ? -1.928 -5.248 -8.647 1.00 78.62 80 PRO A O 1
ATOM 634 N N . PHE A 1 81 ? -0.367 -4.929 -7.070 1.00 75.44 81 PHE A N 1
ATOM 635 C CA . PHE A 1 81 ? 0.766 -5.434 -7.842 1.00 75.44 81 PHE A CA 1
ATOM 636 C C . PHE A 1 81 ? 1.379 -6.666 -7.176 1.00 75.44 81 PHE A C 1
ATOM 638 O O . PHE A 1 81 ? 1.700 -6.658 -5.987 1.00 75.44 81 PHE A O 1
ATOM 645 N N . SER A 1 82 ? 1.623 -7.714 -7.962 1.00 70.12 82 SER A N 1
ATOM 646 C CA . SER A 1 82 ? 2.394 -8.877 -7.517 1.00 70.12 82 SER A CA 1
ATOM 647 C C . SER A 1 82 ? 3.895 -8.564 -7.526 1.00 70.12 82 SER A C 1
ATOM 649 O O . SER A 1 82 ? 4.424 -8.008 -8.489 1.00 70.12 82 SER A O 1
ATOM 651 N N . GLY A 1 83 ? 4.611 -8.966 -6.473 1.00 71.62 83 GLY A N 1
ATOM 652 C CA . GLY A 1 83 ? 6.063 -8.771 -6.366 1.00 71.62 83 GLY A CA 1
ATOM 653 C C . GLY A 1 83 ? 6.511 -7.608 -5.480 1.00 71.62 83 GLY A C 1
ATOM 654 O O . GLY A 1 83 ? 7.689 -7.248 -5.526 1.00 71.62 83 GLY A O 1
ATOM 655 N N . VAL A 1 84 ? 5.605 -7.054 -4.669 1.00 74.69 84 VAL A N 1
ATOM 656 C CA . VAL A 1 84 ? 5.965 -6.268 -3.479 1.00 74.69 84 VAL A CA 1
ATOM 657 C C . VAL A 1 84 ? 6.754 -7.162 -2.527 1.00 74.69 84 VAL A C 1
ATOM 659 O O . VAL A 1 84 ? 6.311 -8.266 -2.208 1.00 74.69 84 VAL A O 1
ATOM 662 N N . GLY A 1 85 ? 7.941 -6.715 -2.112 1.00 75.69 85 GLY A N 1
ATOM 663 C CA . GLY A 1 85 ? 8.741 -7.450 -1.130 1.00 75.69 85 GLY A CA 1
ATOM 664 C C . GLY A 1 85 ? 7.984 -7.600 0.190 1.00 75.69 85 GLY A C 1
ATOM 665 O O . GLY A 1 85 ? 7.264 -6.686 0.588 1.00 75.69 85 GLY A O 1
ATOM 666 N N . GLU A 1 86 ? 8.150 -8.733 0.875 1.00 75.88 86 GLU A N 1
ATOM 667 C CA . GLU A 1 86 ? 7.437 -9.017 2.130 1.00 75.88 86 GLU A CA 1
ATOM 668 C C . GLU A 1 86 ? 7.699 -7.944 3.194 1.00 75.88 86 GLU A C 1
ATOM 670 O O . GLU A 1 86 ? 6.756 -7.482 3.831 1.00 75.88 86 GLU A O 1
ATOM 675 N N . ASP A 1 87 ? 8.943 -7.471 3.321 1.00 76.44 87 ASP A N 1
ATOM 676 C CA . ASP A 1 87 ? 9.316 -6.390 4.242 1.00 76.44 87 ASP A CA 1
ATOM 677 C C . ASP A 1 87 ? 8.620 -5.065 3.909 1.00 76.44 87 ASP A C 1
ATOM 679 O O . ASP A 1 87 ? 8.126 -4.369 4.797 1.00 76.44 87 ASP A O 1
ATOM 683 N N . VAL A 1 88 ? 8.530 -4.729 2.617 1.00 78.06 88 VAL A N 1
ATOM 684 C CA . VAL A 1 88 ? 7.843 -3.516 2.154 1.00 78.06 88 VAL A CA 1
ATOM 685 C C . VAL A 1 88 ? 6.354 -3.619 2.434 1.00 78.06 88 VAL A C 1
ATOM 687 O O . VAL A 1 88 ? 5.765 -2.673 2.946 1.00 78.06 88 VAL A O 1
ATOM 690 N N . LEU A 1 89 ? 5.747 -4.769 2.142 1.00 80.81 89 LEU A N 1
ATOM 691 C CA . LEU A 1 89 ? 4.326 -4.988 2.374 1.00 80.81 89 LEU A CA 1
ATOM 692 C C . LEU A 1 89 ? 3.986 -4.959 3.870 1.00 80.81 89 LEU A C 1
ATOM 694 O O . LEU A 1 89 ? 2.975 -4.382 4.262 1.00 80.81 89 LEU A O 1
ATOM 698 N N . ALA A 1 90 ? 4.851 -5.535 4.704 1.00 80.31 90 ALA A N 1
ATOM 699 C CA . ALA A 1 90 ? 4.724 -5.524 6.153 1.00 80.31 90 ALA A CA 1
ATOM 700 C C . ALA A 1 90 ? 4.815 -4.104 6.734 1.00 80.31 90 ALA A C 1
ATOM 702 O O . ALA A 1 90 ? 3.975 -3.730 7.553 1.00 80.31 90 ALA A O 1
ATOM 703 N N . SER A 1 91 ? 5.796 -3.304 6.302 1.00 81.50 91 SER A N 1
ATOM 704 C CA . SER A 1 91 ? 5.913 -1.901 6.718 1.00 81.50 91 SER A CA 1
ATOM 705 C C . SER A 1 91 ? 4.791 -1.020 6.167 1.00 81.50 91 SER A C 1
ATOM 707 O O . SER A 1 91 ? 4.321 -0.135 6.874 1.00 81.50 91 SER A O 1
ATOM 709 N N . LEU A 1 92 ? 4.344 -1.257 4.931 1.00 81.62 92 LEU A N 1
ATOM 710 C CA . LEU A 1 92 ? 3.232 -0.529 4.320 1.00 81.62 92 LEU A CA 1
ATOM 711 C C . LEU A 1 92 ? 1.915 -0.790 5.055 1.00 81.62 92 LEU A C 1
ATOM 713 O O . LEU A 1 92 ? 1.109 0.116 5.238 1.00 81.62 92 LEU A O 1
ATOM 717 N N . LEU A 1 93 ? 1.699 -2.026 5.493 1.00 83.25 93 LEU A N 1
ATOM 718 C CA . LEU A 1 93 ? 0.530 -2.381 6.277 1.00 83.25 93 LEU A CA 1
ATOM 719 C C . LEU A 1 93 ? 0.521 -1.669 7.635 1.00 83.25 93 LEU A C 1
ATOM 721 O O . LEU A 1 93 ? -0.479 -1.038 7.967 1.00 83.25 93 LEU A O 1
ATOM 725 N N . ASP A 1 94 ? 1.633 -1.711 8.373 1.00 81.62 94 ASP A N 1
ATOM 726 C CA . ASP A 1 94 ? 1.790 -1.001 9.653 1.00 81.62 94 ASP A CA 1
ATOM 727 C C . ASP A 1 94 ? 1.512 0.506 9.500 1.00 81.62 94 ASP A C 1
ATOM 729 O O . ASP A 1 94 ? 0.731 1.096 10.243 1.00 81.62 94 ASP A O 1
ATOM 733 N N . ALA A 1 95 ? 2.057 1.098 8.439 1.00 79.50 95 ALA A N 1
ATOM 734 C CA . ALA A 1 95 ? 1.847 2.482 8.041 1.00 79.50 95 ALA A CA 1
ATOM 735 C C . ALA A 1 95 ? 0.387 2.856 7.751 1.00 79.50 95 ALA A C 1
ATOM 737 O O . ALA A 1 95 ? -0.095 3.894 8.211 1.00 79.50 95 ALA A O 1
ATOM 738 N N . VAL A 1 96 ? -0.312 2.025 6.973 1.00 81.75 96 VAL A N 1
ATOM 739 C CA . VAL A 1 96 ? -1.729 2.230 6.661 1.00 81.75 96 VAL A CA 1
ATOM 740 C C . VAL A 1 96 ? -2.549 2.151 7.942 1.00 81.75 96 VAL A C 1
ATOM 742 O O . VAL A 1 96 ? -3.297 3.077 8.244 1.00 81.75 96 VAL A O 1
ATOM 745 N N . LEU A 1 97 ? -2.361 1.095 8.734 1.00 79.62 97 LEU A N 1
ATOM 746 C CA . LEU A 1 97 ? -3.083 0.872 9.987 1.00 79.62 97 LEU A CA 1
ATOM 747 C C . LEU A 1 97 ? -2.854 1.990 11.007 1.00 79.62 97 LEU A C 1
ATOM 749 O O . LEU A 1 97 ? -3.801 2.414 11.665 1.00 79.62 97 LEU A O 1
ATOM 753 N N . ALA A 1 98 ? -1.633 2.522 11.085 1.00 75.88 98 ALA A N 1
ATOM 754 C CA . ALA A 1 98 ? -1.300 3.661 11.932 1.00 75.88 98 ALA A CA 1
ATOM 755 C C . ALA A 1 98 ? -2.070 4.946 11.575 1.00 75.88 98 ALA A C 1
ATOM 757 O O . ALA A 1 98 ? -2.150 5.839 12.410 1.00 75.88 98 ALA A O 1
ATOM 758 N N . GLN A 1 99 ? -2.618 5.066 10.361 1.00 73.81 99 GLN A N 1
ATOM 759 C CA . GLN A 1 99 ? -3.391 6.236 9.924 1.00 73.81 99 GLN A CA 1
ATOM 760 C C . GLN A 1 99 ? -4.910 6.020 9.934 1.00 73.81 99 GLN A C 1
ATOM 762 O O . GLN A 1 99 ? -5.648 6.996 9.800 1.00 73.81 99 GLN A O 1
ATOM 767 N N . VAL A 1 100 ? -5.388 4.774 10.060 1.00 68.81 100 VAL A N 1
ATOM 768 C CA . VAL A 1 100 ? -6.832 4.467 10.161 1.00 68.81 100 VAL A CA 1
ATOM 769 C C . VAL A 1 100 ? -7.313 4.361 11.619 1.00 68.81 100 VAL A C 1
ATOM 771 O O . VAL A 1 100 ? -8.523 4.331 11.844 1.00 68.81 100 VAL A O 1
ATOM 774 N N . GLY A 1 101 ? -6.394 4.287 12.592 1.00 57.81 101 GLY A N 1
ATOM 775 C CA . GLY A 1 101 ? -6.672 4.273 14.039 1.00 57.81 101 GLY A CA 1
ATOM 776 C C . GLY A 1 101 ? -6.572 5.647 14.690 1.00 57.81 101 GLY A C 1
ATOM 777 O O . GLY A 1 101 ? -7.356 5.888 15.634 1.00 57.81 101 GLY A O 1
#

Foldseek 3Di:
DPPPPDPLVVLLLVVLVVCVVDAAADDDKDKDWDDDDPQKIWMWTDDQQWIWTFIDHPDPVCGTDIDIDGLVRCSVPNDPDPPDDSVNSNVVSNNSSNNVD

Mean predicted aligned error: 9.84 Å

Nearest PDB structures (foldseek):
  7ui9-assembly1_a  TM=5.907E-01  e=4.634E-01  Saccharomyces cerevisiae S288C
  8ceo-assembly1_p  TM=5.341E-01  e=7.954E-01  Saccharomyces cerevisiae
  4exr-assembly1_A-2  TM=4.873E-01  e=6.501E+00  Clostridioides diffic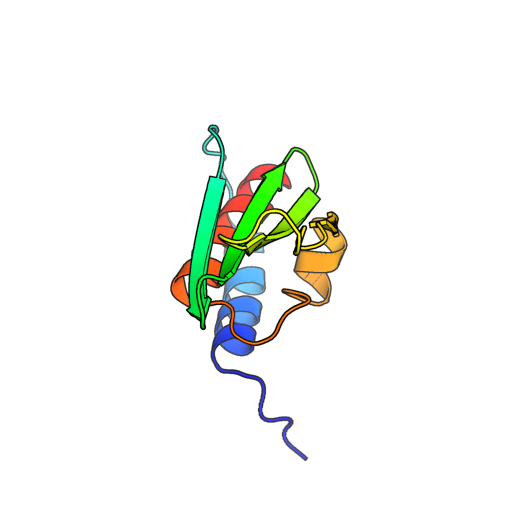ile 630
  7ub0-assembly1_C  TM=4.805E-01  e=7.784E+00  Severe acute respiratory syndrome coronavirus 2
  5frq-assembly1_D  TM=3.443E-01  e=6.122E+00  Helicobacter pylori 26695